Protein AF-G5AB25-F1 (afdb_monomer_lite)

Secondary structure (DSSP, 8-state):
-----S-TT-------HHHHHHHHHH-BTTTTBPPGGG--GGG--SHHHHHHHHHHT-

Organism: Phytophthora sojae (strain P6497) (NCBI:txid1094619)

pLDDT: mean 80.43, std 9.83, range [40.12, 90.5]

Structure (mmCIF, N/CA/C/O backbone):
data_AF-G5AB25-F1
#
_entry.id   AF-G5AB25-F1
#
loop_
_atom_site.group_PDB
_atom_site.id
_atom_site.type_symbol
_atom_site.label_atom_id
_atom_site.label_alt_id
_atom_site.label_comp_id
_atom_site.label_asym_id
_atom_site.label_entity_id
_atom_site.label_seq_id
_atom_site.pdbx_PDB_ins_code
_atom_site.Cartn_x
_atom_site.Cartn_y
_atom_site.Cartn_z
_atom_site.occupancy
_atom_site.B_iso_or_equiv
_atom_site.auth_seq_id
_atom_site.auth_comp_id
_atom_site.auth_asym_id
_atom_site.auth_atom_id
_atom_site.pdbx_PDB_model_num
ATOM 1 N N . GLY A 1 1 ? -24.064 -3.640 6.147 1.00 40.12 1 GLY A N 1
ATOM 2 C CA . GLY A 1 1 ? -22.855 -4.480 6.175 1.00 40.12 1 GLY A CA 1
ATOM 3 C C . GLY A 1 1 ? -21.955 -4.044 5.046 1.00 40.12 1 GLY A C 1
ATOM 4 O O . GLY A 1 1 ? -22.430 -3.993 3.921 1.00 40.12 1 GLY A O 1
ATOM 5 N N . LYS A 1 2 ? -20.713 -3.650 5.335 1.00 54.62 2 LYS A N 1
ATOM 6 C CA . LYS A 1 2 ? -19.703 -3.435 4.292 1.00 54.62 2 LYS A CA 1
ATOM 7 C C . LYS A 1 2 ? -19.223 -4.818 3.856 1.00 54.62 2 LYS A C 1
ATOM 9 O O . LYS A 1 2 ? -18.883 -5.634 4.707 1.00 54.62 2 LYS A O 1
ATOM 14 N N . PHE A 1 3 ? -19.273 -5.113 2.563 1.00 55.41 3 PHE A N 1
ATOM 15 C CA . PHE A 1 3 ? -18.652 -6.321 2.033 1.00 55.41 3 PHE A CA 1
ATOM 16 C C . PHE A 1 3 ? -17.146 -6.088 2.043 1.00 55.41 3 PHE A C 1
ATOM 18 O O . PHE A 1 3 ? -16.631 -5.441 1.136 1.00 55.41 3 PHE A O 1
ATOM 25 N N . HIS A 1 4 ? -16.467 -6.574 3.083 1.00 58.62 4 HIS A N 1
ATOM 26 C CA . HIS A 1 4 ? -15.010 -6.582 3.109 1.00 58.62 4 HIS A CA 1
ATOM 27 C C . HIS A 1 4 ? -14.542 -7.482 1.965 1.00 58.62 4 HIS A C 1
ATOM 29 O O . HIS A 1 4 ? -14.780 -8.690 1.977 1.00 58.62 4 HIS A O 1
ATOM 35 N N . ARG A 1 5 ? -13.936 -6.880 0.938 1.00 64.75 5 ARG A N 1
ATOM 36 C CA . ARG A 1 5 ? -13.388 -7.619 -0.215 1.00 64.75 5 ARG A CA 1
ATOM 37 C C . ARG A 1 5 ? -12.046 -8.273 0.094 1.00 64.75 5 ARG A C 1
ATOM 39 O O . ARG A 1 5 ? -11.596 -9.111 -0.679 1.00 64.75 5 ARG A O 1
ATOM 46 N N . LEU A 1 6 ? -11.419 -7.888 1.202 1.00 73.31 6 LEU A N 1
ATOM 47 C CA . LEU A 1 6 ? -10.119 -8.385 1.621 1.00 73.31 6 LEU A CA 1
ATOM 48 C C . LEU A 1 6 ? -10.231 -9.191 2.919 1.00 73.31 6 LEU A C 1
ATOM 50 O O . LEU A 1 6 ? -10.990 -8.810 3.816 1.00 73.31 6 LEU A O 1
ATOM 54 N N . PRO A 1 7 ? -9.459 -10.281 3.054 1.00 74.06 7 PRO A N 1
ATOM 55 C CA . PRO A 1 7 ? -9.316 -10.966 4.329 1.00 74.06 7 PRO A CA 1
ATOM 56 C C . PRO A 1 7 ? -8.643 -10.044 5.357 1.00 74.06 7 PRO A C 1
ATOM 58 O O . PRO A 1 7 ? -7.789 -9.228 5.009 1.00 74.06 7 PRO A O 1
ATOM 61 N N . LYS A 1 8 ? -8.981 -10.199 6.645 1.00 69.56 8 LYS A N 1
ATOM 62 C CA . LYS A 1 8 ? -8.376 -9.415 7.746 1.00 69.56 8 LYS A CA 1
ATOM 63 C C . LYS A 1 8 ? -6.844 -9.501 7.772 1.00 69.56 8 LYS A C 1
ATOM 65 O O . LYS A 1 8 ? -6.159 -8.536 8.112 1.00 69.56 8 LYS A O 1
ATOM 70 N N . GLU A 1 9 ? -6.318 -10.646 7.359 1.00 75.06 9 GLU A N 1
ATOM 71 C CA . GLU A 1 9 ? -4.889 -10.963 7.285 1.00 75.06 9 GLU A CA 1
ATOM 72 C C . GLU A 1 9 ? -4.230 -10.478 5.982 1.00 75.06 9 GLU A C 1
ATOM 74 O O . GLU A 1 9 ? -3.115 -10.871 5.666 1.00 75.06 9 GLU A O 1
ATOM 79 N N . PHE A 1 10 ? -4.901 -9.635 5.190 1.00 79.12 10 PHE A N 1
ATOM 80 C CA . PHE A 1 10 ? -4.310 -9.079 3.978 1.00 79.12 10 PHE A CA 1
ATOM 81 C C . PHE A 1 10 ? -3.041 -8.282 4.298 1.00 79.12 10 PHE A C 1
ATOM 83 O O . PHE A 1 10 ? -3.091 -7.321 5.066 1.00 79.12 10 PHE A O 1
ATOM 90 N N . GLU A 1 11 ? -1.932 -8.627 3.658 1.00 81.19 11 GLU A N 1
ATOM 91 C CA . GLU A 1 11 ? -0.686 -7.870 3.709 1.00 81.19 11 GLU A CA 1
ATOM 92 C C . GLU A 1 11 ? -0.252 -7.511 2.292 1.00 81.19 11 GLU A C 1
ATOM 94 O O . GLU A 1 11 ? -0.379 -8.315 1.363 1.00 81.19 11 GLU A O 1
ATOM 99 N N . PHE A 1 12 ? 0.257 -6.289 2.130 1.00 81.69 12 PHE A N 1
ATOM 100 C CA . PHE A 1 12 ? 0.885 -5.894 0.879 1.00 81.69 12 PHE A CA 1
ATOM 101 C C . PHE A 1 12 ? 2.201 -6.662 0.738 1.00 81.69 12 PHE A C 1
ATOM 103 O O . PHE A 1 12 ? 3.008 -6.661 1.670 1.00 81.69 12 PHE A O 1
ATOM 110 N N . PRO A 1 13 ? 2.433 -7.335 -0.397 1.00 82.88 13 PRO A N 1
ATOM 111 C CA . PRO A 1 13 ? 3.673 -8.057 -0.597 1.00 82.88 13 PRO A CA 1
ATOM 112 C C . PRO A 1 13 ? 4.820 -7.056 -0.804 1.00 82.88 13 PRO A C 1
ATOM 114 O O . PRO A 1 13 ? 4.658 -6.036 -1.473 1.00 82.88 13 PRO A O 1
ATOM 117 N N . SER A 1 14 ? 5.990 -7.352 -0.239 1.00 83.31 14 SER A N 1
ATOM 118 C CA . SER A 1 14 ? 7.205 -6.558 -0.451 1.00 83.31 14 SER A CA 1
ATOM 119 C C . SER A 1 14 ? 7.820 -6.922 -1.803 1.00 83.31 14 SER A C 1
ATOM 121 O O . SER A 1 14 ? 8.729 -7.749 -1.877 1.00 83.31 14 SER A O 1
ATOM 123 N N . ILE A 1 15 ? 7.273 -6.349 -2.873 1.00 85.31 15 ILE A N 1
ATOM 124 C CA . ILE A 1 15 ? 7.673 -6.594 -4.264 1.00 85.31 15 ILE A CA 1
ATOM 125 C C . ILE A 1 15 ? 8.294 -5.354 -4.894 1.00 85.31 15 ILE A C 1
ATOM 127 O O . ILE A 1 15 ? 8.187 -4.246 -4.370 1.00 85.31 15 ILE A O 1
ATOM 131 N N . ASP A 1 16 ? 8.954 -5.553 -6.030 1.00 89.00 16 ASP A N 1
ATOM 132 C CA . ASP A 1 16 ? 9.479 -4.453 -6.820 1.00 89.00 16 ASP A CA 1
ATOM 133 C C . ASP A 1 16 ? 8.344 -3.565 -7.388 1.00 89.00 16 ASP A C 1
ATOM 135 O O . ASP A 1 16 ? 7.190 -4.003 -7.491 1.00 89.00 16 ASP A O 1
ATOM 139 N N . PRO A 1 17 ? 8.648 -2.318 -7.791 1.00 86.69 17 PRO A N 1
ATOM 140 C CA . PRO A 1 17 ? 7.641 -1.374 -8.276 1.00 86.69 17 PRO A CA 1
ATOM 141 C C . PRO A 1 17 ? 6.857 -1.850 -9.508 1.00 86.69 17 PRO A C 1
ATOM 143 O O . PRO A 1 17 ? 5.696 -1.474 -9.673 1.00 86.69 17 PRO A O 1
ATOM 146 N N . LEU A 1 18 ? 7.454 -2.677 -10.375 1.00 88.31 18 LEU A N 1
ATOM 147 C CA . LEU A 1 18 ? 6.753 -3.225 -11.536 1.00 88.31 18 LEU A CA 1
ATOM 148 C C . LEU A 1 18 ? 5.729 -4.269 -11.082 1.00 88.31 18 LEU A C 1
ATOM 150 O O . LEU A 1 18 ? 4.583 -4.235 -11.528 1.00 88.31 18 LEU A O 1
ATOM 154 N N . GLY A 1 19 ? 6.106 -5.144 -10.150 1.00 89.38 19 GLY A N 1
ATOM 155 C CA . GLY A 1 19 ? 5.173 -6.063 -9.504 1.00 89.38 19 GLY A CA 1
ATOM 156 C C . GLY A 1 19 ? 4.018 -5.323 -8.822 1.00 89.38 19 GLY A C 1
ATOM 157 O O . GLY A 1 19 ? 2.855 -5.698 -8.988 1.00 89.38 19 GLY A O 1
ATOM 158 N N . ALA A 1 20 ? 4.320 -4.234 -8.110 1.00 88.62 20 ALA A N 1
ATOM 159 C CA . ALA A 1 20 ? 3.317 -3.387 -7.466 1.00 88.62 20 ALA A CA 1
ATOM 160 C C . ALA A 1 20 ? 2.334 -2.789 -8.483 1.00 88.62 20 ALA A C 1
ATOM 162 O O . ALA A 1 20 ? 1.121 -2.844 -8.281 1.00 88.62 20 ALA A O 1
ATOM 163 N N . TRP A 1 21 ? 2.837 -2.303 -9.621 1.00 88.12 21 TRP A N 1
ATOM 164 C CA . TRP A 1 21 ? 2.013 -1.775 -10.708 1.00 88.12 21 TRP A CA 1
ATOM 165 C C . TRP A 1 21 ? 1.109 -2.844 -11.338 1.00 88.12 21 TRP A C 1
ATOM 167 O O . TRP A 1 21 ? -0.064 -2.587 -11.614 1.00 88.12 21 TRP A O 1
ATOM 177 N N . ILE A 1 22 ? 1.616 -4.066 -11.524 1.00 90.12 22 ILE A N 1
ATOM 178 C CA . ILE A 1 22 ? 0.812 -5.187 -12.030 1.00 90.12 22 ILE A CA 1
ATOM 179 C C . ILE A 1 22 ? -0.339 -5.488 -11.061 1.00 90.12 22 ILE A C 1
ATOM 181 O O . ILE A 1 22 ? -1.492 -5.551 -11.487 1.00 90.12 22 ILE A O 1
ATOM 185 N N . LEU A 1 23 ? -0.065 -5.598 -9.757 1.00 90.50 23 LEU A N 1
ATOM 186 C CA . LEU A 1 23 ? -1.105 -5.816 -8.742 1.00 90.50 23 LEU A CA 1
ATOM 187 C C . LEU A 1 23 ? -2.090 -4.642 -8.646 1.00 90.50 23 LEU A C 1
ATOM 189 O O . LEU A 1 23 ? -3.286 -4.842 -8.418 1.00 90.50 23 LEU A O 1
ATOM 193 N N . TRP A 1 24 ? -1.616 -3.414 -8.861 1.00 89.19 24 TRP A N 1
ATOM 194 C CA . TRP A 1 24 ? -2.460 -2.223 -8.874 1.00 89.19 24 TRP A CA 1
ATOM 195 C C . TRP A 1 24 ? -3.568 -2.305 -9.925 1.00 89.19 24 TRP A C 1
ATOM 197 O O . TRP A 1 24 ? -4.725 -1.995 -9.625 1.00 89.19 24 TRP A O 1
ATOM 207 N N . TRP A 1 25 ? -3.239 -2.777 -11.130 1.00 89.12 25 TRP A N 1
ATOM 208 C CA . TRP A 1 25 ? -4.181 -2.853 -12.248 1.00 89.12 25 TRP A CA 1
ATOM 209 C C . TRP A 1 25 ? -4.923 -4.179 -12.366 1.00 89.12 25 TRP A C 1
ATOM 211 O O . TRP A 1 25 ? -6.108 -4.173 -12.700 1.00 89.12 25 TRP A O 1
ATOM 221 N N . PHE A 1 26 ? -4.254 -5.297 -12.095 1.00 88.75 26 PHE A N 1
ATOM 222 C CA . PHE A 1 26 ? -4.795 -6.637 -12.331 1.00 88.75 26 PHE A CA 1
ATOM 223 C C . PHE A 1 26 ? -5.192 -7.365 -11.047 1.00 88.75 26 PHE A C 1
ATOM 225 O O . PHE A 1 26 ? -6.010 -8.281 -11.099 1.00 88.75 26 PHE A O 1
ATOM 232 N N . GLY A 1 27 ? -4.678 -6.930 -9.897 1.00 89.69 27 GLY A N 1
ATOM 233 C CA . GLY A 1 27 ? -4.864 -7.634 -8.633 1.00 89.69 27 GLY A CA 1
ATOM 234 C C . GLY A 1 27 ? -4.048 -8.918 -8.580 1.00 89.69 27 GLY A C 1
ATOM 235 O O . GLY A 1 27 ? -3.136 -9.129 -9.379 1.00 89.69 27 GLY A O 1
ATOM 236 N N . ASP A 1 28 ? -4.394 -9.784 -7.632 1.00 87.88 28 ASP A N 1
ATOM 237 C CA . ASP A 1 28 ? -3.736 -11.077 -7.456 1.00 87.88 28 ASP A CA 1
ATOM 238 C C . ASP A 1 28 ? -4.725 -12.204 -7.765 1.00 87.88 28 ASP A C 1
ATOM 240 O O . ASP A 1 28 ? -5.527 -12.606 -6.920 1.00 87.88 28 ASP A O 1
ATOM 244 N N . ALA A 1 29 ? -4.685 -12.713 -8.998 1.00 81.88 29 ALA A N 1
ATOM 245 C CA . ALA A 1 29 ? -5.589 -13.774 -9.444 1.00 81.88 29 ALA A CA 1
ATOM 246 C C . ALA A 1 29 ? -5.394 -15.082 -8.658 1.00 81.88 29 ALA A C 1
ATOM 248 O O . ALA A 1 29 ? -6.362 -15.799 -8.413 1.00 81.88 29 ALA A O 1
ATOM 249 N N . SER A 1 30 ? -4.164 -15.366 -8.218 1.00 82.31 30 SER A N 1
ATOM 250 C CA . SER A 1 30 ? -3.825 -16.564 -7.440 1.00 82.31 30 SER A CA 1
ATOM 251 C C . SER A 1 30 ? -4.529 -16.600 -6.083 1.00 82.31 30 SER A C 1
ATOM 253 O O . SER A 1 30 ? -4.944 -17.664 -5.630 1.00 82.31 30 SER A O 1
ATOM 255 N N . ARG A 1 31 ? -4.690 -15.440 -5.438 1.00 81.25 31 ARG A N 1
ATOM 256 C CA . ARG A 1 31 ? -5.395 -15.273 -4.158 1.00 81.25 31 ARG A CA 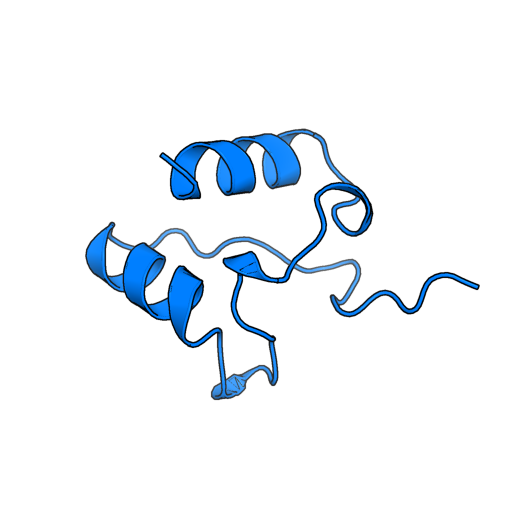1
ATOM 257 C C . ARG A 1 31 ? -6.846 -14.817 -4.327 1.00 81.25 31 ARG A C 1
ATOM 259 O O . ARG A 1 31 ? -7.555 -14.676 -3.335 1.00 81.25 31 ARG A O 1
ATOM 266 N N . GLY A 1 32 ? -7.293 -14.587 -5.563 1.00 82.69 32 GLY A N 1
ATOM 267 C CA . GLY A 1 32 ? -8.626 -14.066 -5.868 1.00 82.69 32 GLY A CA 1
ATOM 268 C C . GLY A 1 32 ? -8.826 -12.614 -5.423 1.00 82.69 32 GLY A C 1
ATOM 269 O O . GLY A 1 32 ? -9.956 -12.203 -5.157 1.00 82.69 32 GLY A O 1
ATOM 270 N N . TYR A 1 33 ? -7.746 -11.840 -5.301 1.00 85.31 33 TYR A N 1
ATOM 271 C CA . TYR A 1 33 ? -7.825 -10.449 -4.876 1.00 85.31 33 TYR A CA 1
ATOM 272 C C . TYR A 1 33 ? -8.164 -9.535 -6.051 1.00 85.31 33 TYR A C 1
ATOM 274 O O . TYR A 1 33 ? -7.587 -9.681 -7.133 1.00 85.31 33 TYR A O 1
ATOM 282 N N . PRO A 1 34 ? -9.071 -8.561 -5.849 1.00 86.19 34 PRO A N 1
ATOM 283 C CA . PRO A 1 34 ? -9.367 -7.578 -6.876 1.00 86.19 34 PRO A CA 1
ATOM 284 C C . PRO A 1 34 ? -8.137 -6.695 -7.150 1.00 86.19 34 PRO A C 1
ATOM 286 O O . PRO A 1 34 ? -7.218 -6.643 -6.328 1.00 86.19 34 PRO A O 1
ATOM 289 N N . PRO A 1 35 ? -8.135 -5.944 -8.265 1.00 89.31 35 PRO A N 1
ATOM 290 C CA . PRO A 1 35 ? -7.160 -4.886 -8.507 1.00 89.31 35 PRO A CA 1
ATOM 291 C C . PRO A 1 35 ? -6.992 -3.980 -7.294 1.00 89.31 35 PRO A C 1
ATOM 293 O O . PRO A 1 35 ? -7.991 -3.524 -6.727 1.00 89.31 35 PRO A O 1
ATOM 296 N N . TYR A 1 36 ? -5.748 -3.690 -6.904 1.00 87.56 36 TYR A N 1
ATOM 297 C CA . TYR A 1 36 ? -5.514 -2.967 -5.651 1.00 87.56 36 TYR A CA 1
ATOM 298 C C . TYR A 1 36 ? -6.055 -1.537 -5.705 1.00 87.56 36 TYR A C 1
ATOM 300 O O . TYR A 1 36 ? -6.523 -1.019 -4.697 1.00 87.56 36 TYR A O 1
ATOM 308 N N . LYS A 1 37 ? 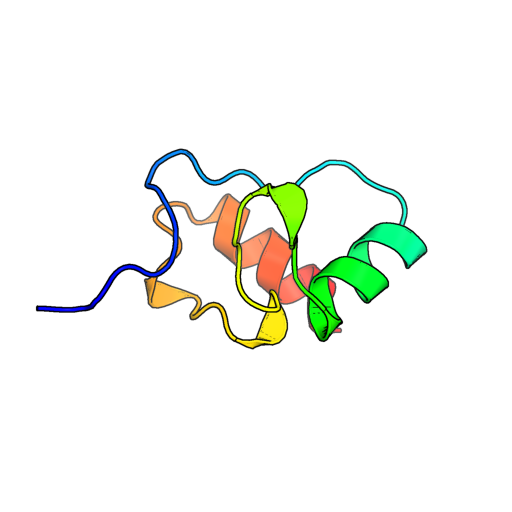-6.159 -0.948 -6.900 1.00 85.06 37 LYS A N 1
ATOM 309 C CA . LYS A 1 37 ? -6.840 0.336 -7.111 1.00 85.06 37 LYS A CA 1
ATOM 310 C C . LYS A 1 37 ? -8.329 0.353 -6.740 1.00 85.06 37 LYS A C 1
ATOM 312 O O . LYS A 1 37 ? -8.918 1.420 -6.609 1.00 85.06 37 LYS A O 1
ATOM 317 N N . ALA A 1 38 ? -8.966 -0.817 -6.674 1.00 85.25 38 ALA A N 1
ATOM 318 C CA . ALA A 1 38 ? -10.373 -0.972 -6.314 1.00 85.25 38 ALA A CA 1
ATOM 319 C C . ALA A 1 38 ? -10.562 -1.285 -4.819 1.00 85.25 38 ALA A C 1
ATOM 321 O O . ALA A 1 38 ? -11.703 -1.425 -4.368 1.00 85.25 38 ALA A O 1
ATOM 322 N N . ILE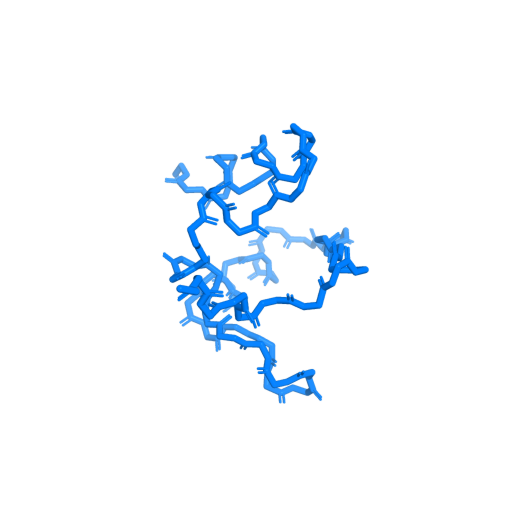 A 1 39 ? -9.464 -1.418 -4.066 1.00 84.62 39 ILE A N 1
ATOM 323 C CA . ILE A 1 39 ? -9.476 -1.540 -2.609 1.00 84.62 39 ILE A CA 1
ATOM 324 C C . ILE A 1 39 ? -9.813 -0.168 -2.031 1.00 84.62 39 ILE A C 1
ATOM 326 O O . ILE A 1 39 ? -9.156 0.825 -2.341 1.00 84.62 39 ILE A O 1
ATOM 330 N N . SER A 1 40 ? -10.833 -0.100 -1.175 1.00 78.81 40 SER A N 1
ATOM 331 C CA . SER A 1 40 ? -11.090 1.123 -0.424 1.00 78.81 40 SER A CA 1
ATOM 332 C C . SER A 1 40 ? -10.129 1.209 0.753 1.00 78.81 40 SER A C 1
ATOM 334 O O . SER A 1 40 ? -9.907 0.227 1.459 1.00 78.81 40 SER A O 1
ATOM 336 N N . SER A 1 41 ? -9.625 2.405 1.047 1.00 74.56 41 SER A N 1
ATOM 337 C CA . SER A 1 41 ? -8.847 2.654 2.264 1.00 74.56 41 SER A CA 1
ATOM 338 C C . SER A 1 41 ? -9.633 2.306 3.536 1.00 74.56 41 SER A C 1
ATOM 340 O O . SER A 1 41 ? -9.036 2.079 4.583 1.00 74.56 41 SER A O 1
ATOM 342 N N . ASP A 1 42 ? -10.965 2.271 3.469 1.00 74.81 42 ASP A N 1
ATOM 343 C CA . ASP A 1 42 ? -11.859 1.826 4.542 1.00 74.81 42 ASP A CA 1
ATOM 344 C C . ASP A 1 42 ? -11.831 0.309 4.791 1.00 74.81 42 ASP A C 1
ATOM 346 O O . ASP A 1 42 ? -12.123 -0.115 5.904 1.00 74.81 42 ASP A O 1
ATOM 350 N N . ASP A 1 43 ? -11.475 -0.498 3.788 1.00 74.38 43 ASP A N 1
ATOM 351 C CA . ASP A 1 43 ? -11.322 -1.955 3.917 1.00 74.38 43 ASP A CA 1
ATOM 352 C C . ASP A 1 43 ? -9.991 -2.344 4.588 1.00 74.38 43 ASP A C 1
ATOM 354 O O . ASP A 1 43 ? -9.778 -3.507 4.930 1.00 74.38 43 ASP A O 1
ATOM 358 N N . LEU A 1 44 ? -9.080 -1.383 4.773 1.00 79.31 44 LEU A N 1
ATOM 359 C CA . LEU A 1 44 ? -7.779 -1.598 5.394 1.00 79.31 44 LEU A CA 1
ATOM 360 C C . LEU A 1 44 ? -7.853 -1.313 6.900 1.00 79.31 44 LEU A C 1
ATOM 362 O O . LEU A 1 44 ? -8.012 -0.168 7.323 1.00 79.31 44 LEU A O 1
ATOM 366 N N . ASP A 1 45 ? -7.689 -2.359 7.710 1.00 75.62 45 ASP A N 1
ATOM 367 C CA . ASP A 1 45 ? -7.769 -2.284 9.178 1.00 75.62 45 ASP A CA 1
ATOM 368 C C . ASP A 1 45 ? -6.645 -1.458 9.829 1.00 75.62 45 ASP A C 1
ATOM 370 O O . ASP A 1 45 ? -6.828 -0.926 10.922 1.00 75.62 45 ASP A O 1
ATOM 374 N N . THR A 1 46 ? -5.474 -1.335 9.191 1.00 79.81 46 THR A N 1
ATOM 375 C CA . THR A 1 46 ? -4.301 -0.699 9.814 1.00 79.81 46 THR A CA 1
ATOM 376 C C . THR A 1 46 ? -3.835 0.554 9.069 1.00 79.81 46 THR A C 1
ATOM 378 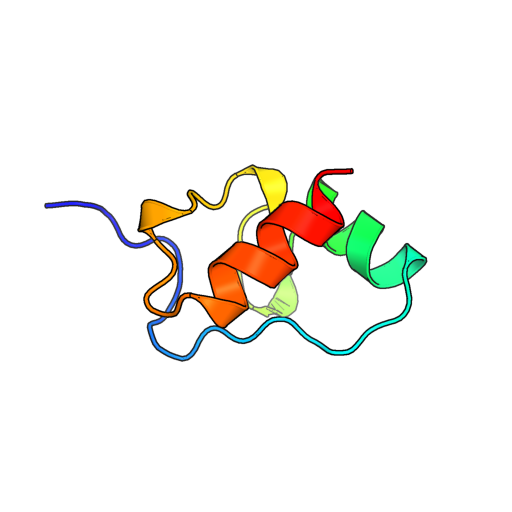O O . THR A 1 46 ? -3.884 0.604 7.836 1.00 79.81 46 THR A O 1
ATOM 381 N N . PRO A 1 47 ? -3.335 1.577 9.790 1.00 81.12 47 PRO A N 1
ATOM 382 C CA . PRO A 1 47 ? -2.830 2.806 9.178 1.00 81.12 47 PRO A CA 1
ATOM 383 C C . PRO A 1 47 ? -1.647 2.550 8.234 1.00 81.12 47 PRO A C 1
ATOM 385 O O . PRO A 1 47 ? -1.575 3.177 7.182 1.00 81.12 47 PRO A O 1
ATOM 388 N N . ASN A 1 48 ? -0.779 1.579 8.539 1.00 82.38 48 ASN A N 1
ATOM 389 C CA . ASN A 1 48 ? 0.330 1.194 7.661 1.00 82.38 48 ASN A CA 1
ATOM 390 C C . ASN A 1 48 ? -0.159 0.691 6.298 1.00 82.38 48 ASN A C 1
ATOM 392 O O . ASN A 1 48 ? 0.356 1.120 5.274 1.00 82.38 48 ASN A O 1
ATOM 396 N N . LYS A 1 49 ? -1.199 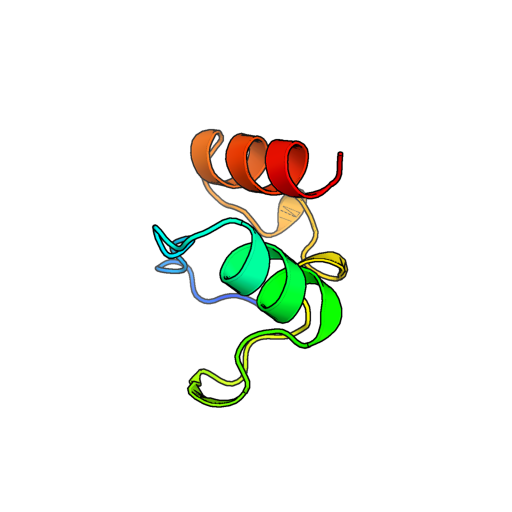-0.155 6.269 1.00 83.88 49 LYS A N 1
ATOM 397 C CA . LYS A 1 49 ? -1.785 -0.642 5.012 1.00 83.88 49 LYS A CA 1
ATOM 398 C C . LYS A 1 49 ? -2.337 0.520 4.179 1.00 83.88 49 LYS A C 1
ATOM 400 O O . LYS A 1 49 ? -2.155 0.547 2.966 1.00 83.88 49 LYS A O 1
ATOM 405 N N . LYS A 1 50 ? -2.985 1.498 4.825 1.00 84.94 50 LYS A N 1
ATOM 406 C CA . LYS A 1 50 ? -3.487 2.705 4.147 1.00 84.94 50 LYS A CA 1
ATOM 407 C C . LYS A 1 50 ? -2.347 3.548 3.576 1.00 84.94 50 LYS A C 1
ATOM 409 O O . LYS A 1 50 ? -2.483 4.040 2.464 1.00 84.94 50 LYS A O 1
ATOM 414 N N . ALA A 1 51 ? -1.242 3.693 4.309 1.00 85.56 51 ALA A N 1
ATOM 415 C CA . ALA A 1 51 ? -0.061 4.410 3.834 1.00 85.56 51 ALA A CA 1
ATOM 416 C C . ALA A 1 51 ? 0.530 3.745 2.583 1.00 85.56 51 ALA A C 1
ATOM 418 O O . ALA A 1 51 ? 0.694 4.423 1.577 1.00 85.56 51 ALA A O 1
ATOM 419 N N . THR A 1 52 ? 0.715 2.421 2.594 1.00 85.75 52 THR A N 1
ATOM 420 C CA . THR A 1 52 ? 1.206 1.677 1.423 1.00 85.75 52 THR A CA 1
ATOM 421 C C . THR A 1 52 ? 0.278 1.820 0.215 1.00 85.75 52 THR A C 1
ATOM 423 O O . THR A 1 52 ? 0.749 2.051 -0.894 1.00 85.75 52 THR A O 1
ATOM 426 N N . LEU A 1 53 ? -1.046 1.751 0.414 1.00 84.56 53 LEU A N 1
ATOM 427 C CA . LEU A 1 53 ? -2.007 1.983 -0.671 1.00 84.56 53 LEU A CA 1
ATOM 428 C C . LEU A 1 53 ? -1.878 3.403 -1.251 1.00 84.56 53 LEU A C 1
ATOM 430 O O . LEU A 1 53 ? -1.924 3.572 -2.467 1.00 84.56 53 LEU A O 1
ATOM 434 N N . SER A 1 54 ? -1.695 4.413 -0.394 1.00 82.56 54 SER A N 1
ATOM 435 C CA . SER A 1 54 ? -1.466 5.797 -0.823 1.00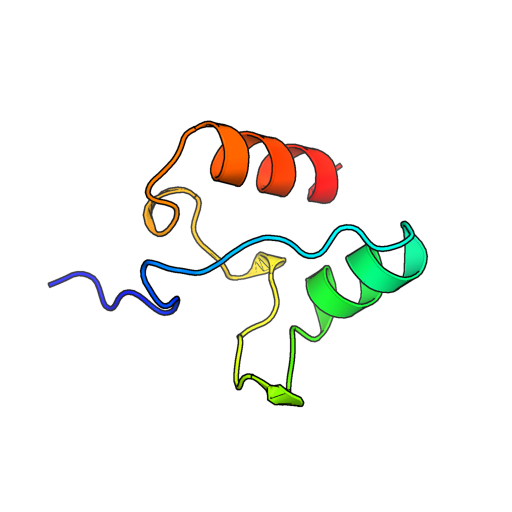 82.56 54 SER A CA 1
ATOM 436 C C . SER A 1 54 ? -0.152 5.961 -1.586 1.00 82.56 54 SER A C 1
ATOM 438 O O . SER A 1 54 ? -0.135 6.679 -2.578 1.00 82.56 54 SER A O 1
ATOM 440 N N . GLU A 1 55 ? 0.925 5.286 -1.172 1.00 85.25 55 GLU A N 1
ATOM 441 C CA . GLU A 1 55 ? 2.214 5.291 -1.883 1.00 85.25 55 GLU A CA 1
ATOM 442 C C . GLU A 1 55 ? 2.104 4.688 -3.288 1.00 85.25 55 GLU A C 1
ATOM 444 O O . GLU A 1 55 ? 2.753 5.154 -4.218 1.00 85.25 55 GLU A O 1
ATOM 449 N N . TRP A 1 56 ? 1.260 3.669 -3.463 1.00 82.81 56 TRP A N 1
ATOM 450 C CA . TRP A 1 56 ? 1.059 2.999 -4.752 1.00 82.81 56 TRP A CA 1
ATOM 451 C C . TRP A 1 56 ? 0.112 3.761 -5.688 1.00 82.81 56 TRP A C 1
ATOM 453 O O . TRP A 1 56 ? 0.029 3.442 -6.872 1.00 82.81 56 TRP A O 1
ATOM 463 N N . SER A 1 57 ? -0.609 4.756 -5.165 1.00 76.12 57 SER A N 1
ATOM 464 C CA . SER A 1 57 ? -1.536 5.594 -5.930 1.00 76.12 57 SER A CA 1
ATOM 465 C C . SER A 1 57 ? -0.873 6.831 -6.562 1.00 76.12 57 SER A C 1
ATOM 467 O O . SER A 1 57 ? -1.593 7.643 -7.153 1.00 76.12 57 SER A O 1
ATOM 469 N N . ILE A 1 58 ? 0.443 7.005 -6.394 1.00 66.62 58 ILE A N 1
ATOM 470 C CA . ILE A 1 58 ? 1.227 8.158 -6.874 1.00 66.62 58 ILE A CA 1
ATOM 471 C C . ILE A 1 58 ? 1.528 8.034 -8.370 1.00 66.62 58 ILE A C 1
ATOM 473 O O . ILE A 1 58 ? 1.872 6.920 -8.823 1.00 66.62 58 ILE A O 1
#

Sequence (58 aa):
GKFHRLPKEFEFPSIDPLGAWILWWFGDASRGYPPYKAISSDDLDTPNKKATLSEWSI

Foldseek 3Di:
DDPLLDDLPDDDDPDDLVVLVCCQCQNDVVVPHHRLVPHDLVSHPDPVRSVVSVVSVD

Radius of gyration: 10.8 Å; chains: 1; bounding box: 32×25×22 Å